Protein AF-A0A414M1Q7-F1 (afdb_monomer_lite)

Foldseek 3Di:
DPPQDDLVVLVVVLVVLVVVLVVLVPDDDDAQDCPPPNPPVSVVSNVVSVVVVVVSVVVSVVSVVVSVVSVVVSVVSVVVVVVVVVVVVVD

Secondary structure (DSSP, 8-state):
-PPPP-HHHHHHHHHHHHHHHHHHHH--PPPPP--TT--HHHHHHHHHHHHHHHHHHHHHHHHHHHHHHHHHHHHHHHHHHHHHHHHHHT-

Sequence (91 aa):
MATKIDNEKLDQYIGELNSLHTEWVNYKKNPVDQGDNGGGTIAQMVELTKSLQDIQNAFVTLVANTLSYMRQRKSSVENKDAEATATIQEK

pLDDT: mean 83.42, std 11.71, range [51.28, 96.88]

Structure (mmCIF, N/CA/C/O backbone):
data_AF-A0A414M1Q7-F1
#
_entry.id   AF-A0A414M1Q7-F1
#
loop_
_atom_site.group_PDB
_atom_site.id
_atom_site.type_symbol
_atom_site.label_atom_id
_atom_site.label_alt_id
_atom_site.label_comp_id
_atom_site.label_asym_id
_atom_site.label_entity_id
_atom_site.label_seq_id
_atom_site.pdbx_PDB_ins_code
_atom_site.Cartn_x
_atom_site.Cartn_y
_atom_site.Cartn_z
_atom_site.occupancy
_atom_site.B_iso_or_equiv
_atom_site.auth_seq_id
_atom_site.auth_comp_id
_atom_site.auth_asym_id
_atom_site.auth_atom_id
_atom_site.pdbx_PDB_model_num
ATOM 1 N N . MET A 1 1 ? -1.287 5.972 31.266 1.00 51.28 1 MET A N 1
ATOM 2 C CA . MET A 1 1 ? -2.589 6.144 30.589 1.00 51.28 1 MET A CA 1
ATOM 3 C C . MET A 1 1 ? -2.402 5.620 29.173 1.00 51.28 1 MET A C 1
ATOM 5 O O . MET A 1 1 ? -1.520 6.124 28.491 1.00 51.28 1 MET A O 1
ATOM 9 N N . ALA A 1 2 ? -3.077 4.539 28.777 1.00 56.75 2 ALA A N 1
ATOM 10 C CA . ALA A 1 2 ? -2.970 4.046 27.403 1.00 56.75 2 ALA A CA 1
ATOM 11 C C . ALA A 1 2 ? -3.629 5.073 26.474 1.00 56.75 2 ALA A C 1
ATOM 13 O O . ALA A 1 2 ? -4.759 5.485 26.734 1.00 56.75 2 ALA A O 1
ATOM 14 N N . THR A 1 3 ? -2.925 5.521 25.436 1.00 66.38 3 THR A N 1
ATOM 15 C CA . THR A 1 3 ? -3.497 6.426 24.436 1.00 66.38 3 THR A CA 1
ATOM 16 C C . THR A 1 3 ? -4.676 5.719 23.774 1.00 66.38 3 THR A C 1
ATOM 18 O O . THR A 1 3 ? -4.500 4.655 23.175 1.00 66.38 3 THR A O 1
ATOM 21 N N . LYS A 1 4 ? -5.885 6.272 23.924 1.00 73.50 4 LYS A N 1
ATOM 22 C CA . LYS A 1 4 ? -7.079 5.737 23.266 1.00 73.50 4 LYS A CA 1
ATOM 23 C C . LYS A 1 4 ? -6.889 5.878 21.755 1.00 73.50 4 LYS A C 1
ATOM 25 O O . LYS A 1 4 ? -6.508 6.946 21.281 1.00 73.50 4 LYS A O 1
ATOM 30 N N . ILE A 1 5 ? -7.101 4.789 21.024 1.00 74.69 5 ILE A N 1
ATOM 31 C CA . ILE A 1 5 ? -7.072 4.812 19.561 1.00 74.69 5 ILE A CA 1
ATOM 32 C C . ILE A 1 5 ? -8.306 5.585 19.090 1.00 74.69 5 ILE A C 1
ATOM 34 O O . ILE A 1 5 ? -9.422 5.310 19.525 1.00 74.69 5 ILE A O 1
ATOM 38 N N . ASP A 1 6 ? -8.079 6.577 18.238 1.00 85.50 6 ASP A N 1
ATOM 39 C CA . ASP A 1 6 ? -9.122 7.355 17.579 1.00 85.50 6 ASP A CA 1
ATOM 40 C C . ASP A 1 6 ? -9.620 6.559 16.361 1.00 85.50 6 ASP A C 1
ATOM 42 O O . ASP A 1 6 ? -8.925 6.464 15.347 1.00 85.50 6 ASP A O 1
ATOM 46 N N . ASN A 1 7 ? -10.783 5.914 16.502 1.00 83.50 7 ASN A N 1
ATOM 47 C CA . ASN A 1 7 ? -11.339 5.037 15.468 1.00 83.50 7 ASN A CA 1
ATOM 48 C C . ASN A 1 7 ? -11.733 5.804 14.197 1.00 83.50 7 ASN A C 1
ATOM 50 O O . ASN A 1 7 ? -11.586 5.255 13.109 1.00 83.50 7 ASN A O 1
ATOM 54 N N . GLU A 1 8 ? -12.156 7.067 14.310 1.00 87.56 8 GLU A N 1
ATOM 55 C CA . GLU A 1 8 ? -12.513 7.889 13.147 1.00 87.56 8 GLU A CA 1
ATOM 56 C C . GLU A 1 8 ? -11.270 8.216 12.316 1.00 87.56 8 GLU A C 1
ATOM 58 O O . GLU A 1 8 ? -11.261 8.036 11.097 1.00 87.56 8 GLU A O 1
ATOM 63 N N . LYS A 1 9 ? -10.169 8.601 12.975 1.00 89.75 9 LYS A N 1
ATOM 64 C CA . LYS A 1 9 ? -8.884 8.792 12.284 1.00 89.75 9 LYS A CA 1
ATOM 65 C C . LYS A 1 9 ? -8.349 7.495 11.695 1.00 89.75 9 LYS A C 1
ATOM 67 O O . LYS A 1 9 ? -7.778 7.507 10.609 1.00 89.75 9 LYS A O 1
ATOM 72 N N . LEU A 1 10 ? -8.518 6.376 12.399 1.00 90.12 10 LEU A N 1
ATOM 73 C CA . LEU A 1 10 ? -8.104 5.073 11.888 1.00 90.12 10 LEU A CA 1
ATOM 74 C C . LEU A 1 10 ? -8.873 4.707 10.611 1.00 90.12 10 LEU A C 1
ATOM 76 O O . LEU A 1 10 ? -8.259 4.227 9.660 1.00 90.12 10 LEU A O 1
ATOM 80 N N . ASP A 1 11 ? -10.176 4.985 10.561 1.00 92.75 11 ASP A N 1
ATOM 81 C CA . ASP A 1 11 ? -10.997 4.795 9.364 1.00 92.75 11 ASP A CA 1
ATOM 82 C C . ASP A 1 11 ? -10.580 5.692 8.209 1.00 92.75 11 ASP A C 1
ATOM 84 O O . ASP A 1 11 ? -10.448 5.210 7.081 1.00 92.75 11 ASP A O 1
ATOM 88 N N . GLN A 1 12 ? -10.299 6.966 8.488 1.00 94.56 12 GLN A N 1
ATOM 89 C CA . GLN A 1 12 ? -9.769 7.883 7.486 1.00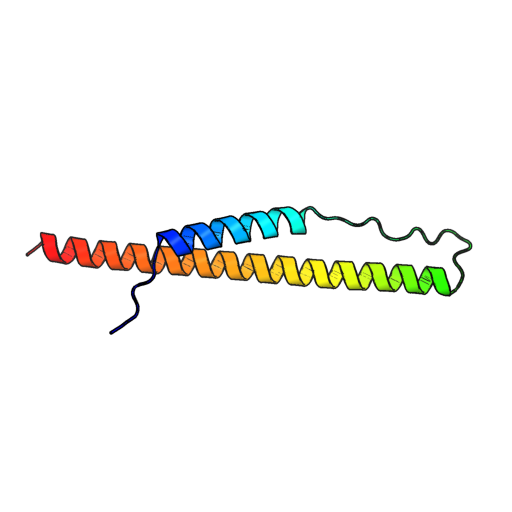 94.56 12 GLN A CA 1
ATOM 90 C C . GLN A 1 12 ? -8.470 7.337 6.877 1.00 94.56 12 GLN A C 1
ATOM 92 O O . GLN A 1 12 ? -8.370 7.210 5.656 1.00 94.56 12 GLN A O 1
ATOM 97 N N . TYR A 1 13 ? -7.502 6.936 7.708 1.00 94.38 13 TYR A N 1
ATOM 98 C CA . TYR A 1 13 ? -6.230 6.404 7.217 1.00 94.38 13 TYR A CA 1
ATOM 99 C C . TYR A 1 13 ? -6.388 5.086 6.454 1.00 94.38 13 TYR A C 1
ATOM 101 O O . TYR A 1 13 ? -5.711 4.880 5.448 1.00 94.38 13 TYR A O 1
ATOM 109 N N . ILE A 1 14 ? -7.289 4.194 6.884 1.00 96.00 14 ILE A N 1
ATOM 110 C CA . ILE A 1 14 ? -7.616 2.979 6.123 1.00 96.00 14 ILE A CA 1
ATOM 111 C C . ILE A 1 14 ? -8.188 3.353 4.749 1.00 96.00 14 ILE A C 1
ATOM 113 O O . ILE A 1 14 ? -7.812 2.735 3.753 1.00 96.00 14 ILE A O 1
ATOM 117 N N . GLY A 1 15 ? -9.070 4.353 4.672 1.00 96.81 15 GLY A N 1
ATOM 118 C CA . GLY A 1 15 ? -9.666 4.822 3.419 1.00 96.81 15 GLY A CA 1
ATOM 119 C C . GLY A 1 15 ? -8.641 5.419 2.451 1.00 96.81 15 GLY A C 1
ATOM 120 O O . GLY A 1 15 ? -8.585 5.020 1.283 1.00 96.81 15 GLY A O 1
ATOM 121 N N . GLU A 1 16 ? -7.789 6.321 2.941 1.00 96.25 16 GLU A N 1
ATOM 122 C CA . GLU A 1 16 ? -6.707 6.942 2.165 1.00 96.25 16 GLU A CA 1
ATOM 123 C C . GLU A 1 16 ? -5.729 5.883 1.640 1.00 96.25 16 GLU A C 1
ATOM 125 O O . GLU A 1 16 ? -5.437 5.824 0.443 1.00 96.25 16 GLU A O 1
ATOM 130 N N . LEU A 1 17 ? -5.292 4.972 2.513 1.00 95.88 17 LEU A N 1
ATOM 131 C CA . LEU A 1 17 ? -4.345 3.922 2.158 1.00 95.88 17 LEU A CA 1
ATOM 132 C C . LEU A 1 17 ? -4.948 2.897 1.180 1.00 95.88 17 LEU A C 1
ATOM 134 O O . LEU A 1 17 ? -4.256 2.405 0.290 1.00 95.88 17 LEU A O 1
ATOM 138 N N . ASN A 1 18 ? -6.246 2.598 1.293 1.00 96.88 18 ASN A N 1
ATOM 139 C CA . ASN A 1 18 ? -6.951 1.712 0.362 1.00 96.88 18 ASN A CA 1
ATOM 140 C C . ASN A 1 18 ? -7.113 2.351 -1.024 1.00 96.88 18 ASN A C 1
ATOM 142 O O . ASN A 1 18 ? -7.044 1.650 -2.036 1.00 96.88 18 ASN A O 1
ATOM 146 N N . SER A 1 19 ? -7.282 3.673 -1.074 1.00 95.88 19 SER A N 1
ATOM 147 C CA . SER A 1 19 ? -7.318 4.435 -2.326 1.00 95.88 19 SER A CA 1
ATOM 148 C C . SER A 1 19 ? -5.955 4.387 -3.019 1.00 95.88 19 SER A C 1
ATOM 150 O O . SER A 1 19 ? -5.880 3.990 -4.181 1.00 95.88 19 SER A O 1
ATOM 152 N N . LEU A 1 20 ? -4.873 4.645 -2.272 1.00 93.69 20 LEU A N 1
ATOM 153 C CA . LEU A 1 20 ? -3.498 4.548 -2.771 1.00 93.69 20 LEU A CA 1
ATOM 154 C C . LEU A 1 20 ? -3.164 3.137 -3.282 1.00 93.69 20 LEU A C 1
ATOM 156 O O . LEU A 1 20 ? -2.634 2.977 -4.379 1.00 93.69 20 LEU A O 1
ATOM 160 N N . HIS A 1 21 ? -3.516 2.100 -2.515 1.00 94.81 21 HIS A N 1
ATOM 161 C CA . HIS A 1 21 ? -3.335 0.706 -2.927 1.00 94.81 21 HIS A CA 1
ATOM 162 C C . HIS A 1 21 ? -4.043 0.405 -4.253 1.00 94.81 21 HIS A C 1
ATOM 164 O O . HIS A 1 21 ? -3.478 -0.237 -5.136 1.00 94.81 21 HIS A O 1
ATOM 170 N N . THR A 1 22 ? -5.288 0.870 -4.391 1.00 94.12 22 THR A N 1
ATOM 171 C CA . THR A 1 22 ? -6.108 0.642 -5.586 1.00 94.12 22 THR A CA 1
ATOM 172 C C . THR A 1 22 ? -5.527 1.354 -6.802 1.00 94.12 22 THR A C 1
ATOM 174 O O . THR A 1 22 ? -5.503 0.786 -7.891 1.00 94.12 22 THR A O 1
ATOM 177 N N . GLU A 1 23 ? -5.025 2.575 -6.640 1.00 91.81 23 GLU A N 1
ATOM 178 C CA . GLU A 1 23 ? -4.340 3.287 -7.717 1.00 91.81 23 GLU A CA 1
ATOM 179 C C . GLU A 1 23 ? -3.078 2.530 -8.155 1.00 91.81 23 GLU A C 1
ATOM 181 O O . GLU A 1 23 ? -2.885 2.247 -9.338 1.00 91.81 23 GLU A O 1
ATOM 186 N N . TRP A 1 24 ? -2.244 2.126 -7.196 1.00 90.75 24 TRP A N 1
ATOM 187 C CA . TRP A 1 24 ? -0.938 1.542 -7.487 1.00 90.75 24 TRP A CA 1
ATOM 188 C C . TRP A 1 24 ? -1.005 0.107 -7.997 1.00 90.75 24 TRP A C 1
ATOM 190 O O . TRP A 1 24 ? -0.174 -0.260 -8.822 1.00 90.75 24 TRP A O 1
ATOM 200 N N . VAL A 1 25 ? -1.982 -0.703 -7.580 1.00 90.88 25 VAL A N 1
ATOM 201 C CA . VAL A 1 25 ? -2.151 -2.061 -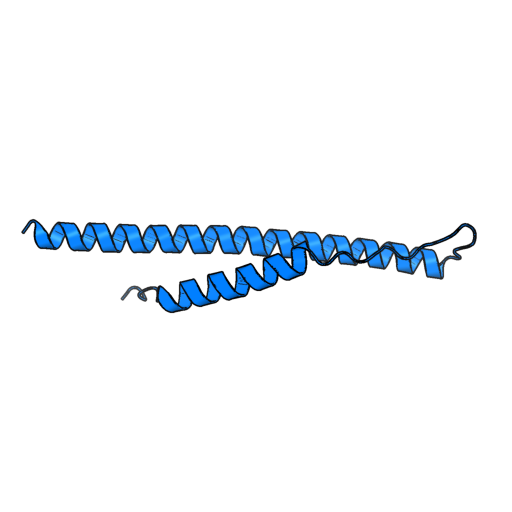8.130 1.00 90.88 25 VAL A CA 1
ATOM 202 C C . VAL A 1 25 ? -2.598 -2.031 -9.596 1.00 90.88 25 VAL A C 1
ATOM 204 O O . VAL A 1 25 ? -2.300 -2.945 -10.363 1.00 90.88 25 VAL A O 1
ATOM 207 N N . ASN A 1 26 ? -3.299 -0.965 -9.995 1.00 88.25 26 ASN A N 1
ATOM 208 C CA . ASN A 1 26 ? -3.800 -0.782 -11.355 1.00 88.25 26 ASN A CA 1
ATOM 209 C C . ASN A 1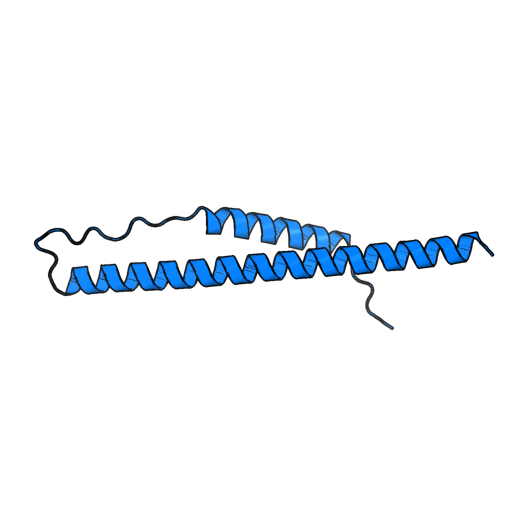 26 ? -2.810 -0.048 -12.265 1.00 88.25 26 ASN A C 1
ATOM 211 O O . ASN A 1 26 ? -2.965 -0.069 -13.487 1.00 88.25 26 ASN A O 1
ATOM 215 N N . TYR A 1 27 ? -1.779 0.576 -11.699 1.00 83.69 27 TYR A N 1
ATOM 216 C CA . TYR A 1 27 ? -0.740 1.224 -12.479 1.00 83.69 27 TYR A CA 1
ATOM 217 C C . TYR A 1 27 ? 0.151 0.163 -13.135 1.00 83.69 27 TYR A C 1
ATOM 219 O O . TYR A 1 27 ? 0.984 -0.468 -12.491 1.00 83.69 27 TYR A O 1
ATOM 227 N N . LYS A 1 28 ? -0.027 -0.054 -14.438 1.00 72.06 28 LYS A N 1
ATOM 228 C CA . LYS A 1 28 ? 0.869 -0.884 -15.250 1.00 72.06 28 LYS A CA 1
ATOM 229 C C . LYS A 1 28 ? 1.621 0.014 -16.214 1.00 72.06 28 LYS A C 1
ATOM 231 O O . LYS A 1 28 ? 1.003 0.632 -17.081 1.00 72.06 28 LYS A O 1
ATOM 236 N N . LYS A 1 29 ? 2.949 0.064 -16.103 1.00 70.88 29 LYS A N 1
ATOM 237 C CA . LYS A 1 29 ? 3.758 0.587 -17.204 1.00 70.88 29 LYS A CA 1
ATOM 238 C C . LYS A 1 29 ? 3.970 -0.511 -18.231 1.00 70.88 29 LYS A C 1
ATOM 240 O O . LYS A 1 29 ? 4.383 -1.617 -17.895 1.00 70.88 29 LYS A O 1
ATOM 245 N N . ASN A 1 30 ? 3.732 -0.173 -19.493 1.00 71.50 30 ASN A N 1
ATOM 246 C CA . ASN A 1 30 ? 4.217 -1.005 -20.580 1.00 71.50 30 ASN A CA 1
ATOM 247 C C . ASN A 1 30 ? 5.752 -0.987 -20.536 1.00 71.50 30 ASN A C 1
ATOM 249 O O . ASN A 1 30 ? 6.331 0.101 -20.412 1.00 71.50 30 ASN A O 1
ATOM 253 N N . PRO A 1 31 ? 6.415 -2.153 -20.598 1.00 69.69 31 PRO A N 1
ATOM 254 C CA . PRO A 1 31 ? 7.862 -2.191 -20.723 1.00 69.69 31 PRO A CA 1
ATOM 255 C C . PRO A 1 31 ? 8.282 -1.446 -21.993 1.00 69.69 31 PRO A C 1
ATOM 257 O O . PRO A 1 31 ? 7.527 -1.382 -22.966 1.00 69.69 31 PRO A O 1
ATOM 260 N N . VAL A 1 32 ? 9.487 -0.873 -21.976 1.00 74.12 32 VAL A N 1
ATOM 261 C CA . VAL A 1 32 ? 10.086 -0.314 -23.194 1.00 74.12 32 VAL A CA 1
ATOM 262 C C . VAL A 1 32 ? 10.204 -1.446 -24.214 1.00 74.12 32 VAL A C 1
ATOM 264 O O . VAL A 1 32 ? 10.778 -2.490 -23.906 1.00 74.12 32 VAL A O 1
ATOM 267 N N . ASP A 1 33 ? 9.637 -1.255 -25.405 1.00 75.19 33 ASP A N 1
ATOM 268 C CA . ASP A 1 33 ? 9.826 -2.197 -26.503 1.00 75.19 33 ASP A CA 1
ATOM 269 C C . ASP A 1 33 ? 11.268 -2.082 -26.999 1.00 75.19 33 ASP A C 1
ATOM 271 O O . ASP A 1 33 ? 11.712 -1.017 -27.437 1.00 75.19 33 ASP A O 1
ATOM 275 N N . GLN A 1 34 ? 12.017 -3.171 -26.862 1.00 70.12 34 GLN A N 1
ATOM 276 C CA . GLN A 1 34 ? 13.417 -3.215 -27.254 1.00 70.12 34 GLN A CA 1
ATOM 277 C C . GLN A 1 34 ? 13.577 -3.304 -28.778 1.00 70.12 34 GLN A C 1
ATOM 279 O O . GLN A 1 34 ? 14.597 -2.846 -29.298 1.00 70.12 34 GLN A O 1
ATOM 284 N N . GLY A 1 35 ? 12.585 -3.861 -29.487 1.00 72.62 35 GLY A N 1
ATOM 285 C CA . GLY A 1 35 ? 12.698 -4.247 -30.894 1.00 72.62 35 GLY A CA 1
ATOM 286 C C . GLY A 1 35 ? 13.921 -5.133 -31.201 1.00 72.62 35 GLY A C 1
ATOM 287 O O . GLY A 1 35 ? 14.734 -5.452 -30.333 1.00 72.62 35 GLY A O 1
ATOM 288 N N . ASP A 1 36 ? 14.101 -5.492 -32.474 1.00 70.69 36 ASP A N 1
ATOM 289 C CA . ASP A 1 36 ? 15.230 -6.338 -32.909 1.00 70.69 36 ASP A CA 1
ATOM 290 C C . ASP A 1 36 ? 16.583 -5.591 -32.963 1.00 70.69 36 ASP A C 1
ATOM 292 O O . ASP A 1 36 ? 17.634 -6.213 -33.092 1.00 70.69 36 ASP A O 1
ATOM 296 N N . ASN A 1 37 ? 16.579 -4.255 -32.840 1.00 66.50 37 ASN A N 1
ATOM 297 C CA . ASN A 1 37 ? 17.764 -3.392 -32.986 1.00 66.50 37 ASN A CA 1
ATOM 298 C C . ASN A 1 37 ? 18.100 -2.581 -31.719 1.00 66.50 37 ASN A C 1
ATOM 300 O O . ASN A 1 37 ? 18.819 -1.579 -31.789 1.00 66.50 37 ASN A O 1
ATOM 304 N N . GLY A 1 38 ? 17.565 -2.966 -30.558 1.00 68.69 38 GLY A N 1
ATOM 305 C CA . GLY A 1 38 ? 17.785 -2.252 -29.304 1.00 68.69 38 GLY A CA 1
ATOM 306 C C . GLY A 1 38 ? 19.241 -2.326 -28.838 1.00 68.69 38 GLY A C 1
ATOM 307 O O . GLY A 1 38 ? 19.629 -3.288 -28.180 1.00 68.69 38 GLY A O 1
ATOM 308 N N . GLY A 1 39 ? 20.049 -1.311 -29.160 1.00 81.31 39 GLY A N 1
ATOM 309 C CA . GLY A 1 39 ? 21.426 -1.182 -28.669 1.00 81.31 39 GLY A CA 1
ATOM 310 C C . GLY A 1 39 ? 21.515 -1.097 -27.135 1.00 81.31 39 GLY A C 1
ATOM 311 O O . GLY A 1 39 ? 20.503 -0.973 -26.444 1.00 81.31 39 GLY A O 1
ATOM 312 N N . GLY A 1 40 ? 22.734 -1.119 -26.582 1.00 84.00 40 GLY A N 1
ATOM 313 C CA . GLY A 1 40 ? 22.970 -1.249 -25.131 1.00 84.00 40 GLY A CA 1
ATOM 314 C C . GLY A 1 40 ? 22.206 -0.258 -24.237 1.00 84.00 40 GLY A C 1
ATOM 315 O O . GLY A 1 40 ? 21.756 -0.626 -23.157 1.00 84.00 40 GLY A O 1
ATOM 316 N N . THR A 1 41 ? 21.972 0.970 -24.702 1.00 83.25 41 THR A N 1
ATOM 317 C CA . THR A 1 41 ? 21.186 1.977 -23.970 1.00 83.25 41 THR A CA 1
ATOM 318 C C . THR A 1 41 ? 19.705 1.599 -23.826 1.00 83.25 41 THR A C 1
ATOM 320 O O . THR A 1 41 ? 19.109 1.854 -22.784 1.00 83.25 41 THR A O 1
ATOM 323 N N . ILE A 1 42 ? 19.101 0.958 -24.832 1.00 84.81 42 ILE A N 1
ATOM 324 C CA . ILE A 1 42 ? 17.701 0.507 -24.767 1.00 84.81 42 ILE A CA 1
ATOM 325 C C . ILE A 1 42 ? 17.584 -0.691 -23.819 1.00 84.81 42 ILE A C 1
ATOM 327 O O . ILE A 1 42 ? 16.665 -0.728 -23.004 1.00 84.81 42 ILE A O 1
ATOM 331 N N . ALA A 1 43 ? 18.550 -1.616 -23.842 1.00 84.12 43 ALA A N 1
ATOM 332 C CA . ALA A 1 43 ? 18.596 -2.732 -22.894 1.00 84.12 43 ALA A CA 1
ATOM 333 C C . ALA A 1 43 ? 18.644 -2.245 -21.431 1.00 84.12 43 ALA A C 1
ATOM 335 O O . ALA A 1 43 ? 17.871 -2.713 -20.596 1.00 84.12 43 ALA A O 1
ATOM 336 N N . GLN A 1 44 ? 19.468 -1.232 -21.141 1.00 85.50 44 GLN A N 1
ATOM 337 C CA . GLN A 1 44 ? 19.528 -0.604 -19.814 1.00 85.50 44 GLN A CA 1
ATOM 338 C C . GLN A 1 44 ? 18.193 0.037 -19.405 1.00 85.50 44 GLN A C 1
ATOM 340 O O . GLN A 1 44 ? 17.788 -0.063 -18.247 1.00 85.50 44 GLN A O 1
ATOM 345 N N . MET A 1 45 ? 17.473 0.669 -20.339 1.00 86.31 45 MET A N 1
ATOM 346 C CA . MET A 1 45 ? 16.137 1.207 -20.054 1.00 86.31 45 MET A CA 1
ATOM 347 C C . MET A 1 45 ? 15.122 0.099 -19.753 1.00 86.31 45 MET A C 1
ATOM 349 O O . MET A 1 45 ? 14.321 0.248 -18.831 1.00 86.31 45 MET A O 1
ATOM 353 N N . VAL A 1 46 ? 15.165 -1.023 -20.480 1.00 85.81 46 VAL A N 1
ATOM 354 C CA . VAL A 1 46 ? 14.303 -2.187 -20.219 1.00 85.81 46 VAL A CA 1
ATOM 355 C C . VAL A 1 46 ? 14.551 -2.737 -18.816 1.00 85.81 46 VAL A C 1
ATOM 357 O O . VAL A 1 46 ? 13.595 -2.932 -18.063 1.00 85.81 46 VAL A O 1
ATOM 360 N N . GLU A 1 47 ? 15.811 -2.942 -18.432 1.00 87.69 47 GLU A N 1
ATOM 361 C CA . GLU A 1 47 ? 16.178 -3.392 -17.083 1.00 87.69 47 GLU A CA 1
ATOM 362 C C . GLU A 1 47 ? 15.691 -2.421 -16.004 1.00 87.69 47 GLU A C 1
ATOM 364 O O . GLU A 1 47 ? 15.033 -2.846 -15.055 1.00 87.69 47 GLU A O 1
ATOM 369 N N . LEU A 1 48 ? 15.905 -1.115 -16.195 1.00 88.56 48 LEU A N 1
ATOM 370 C CA . LEU A 1 48 ? 15.412 -0.093 -15.274 1.00 88.56 48 LEU A CA 1
ATOM 371 C C . LEU A 1 48 ? 13.885 -0.155 -15.123 1.00 88.56 48 LEU A C 1
ATOM 373 O O . LEU A 1 48 ? 13.379 -0.107 -14.003 1.00 88.56 48 LEU A O 1
ATOM 377 N N . THR A 1 49 ? 13.135 -0.290 -16.223 1.00 86.44 49 THR A N 1
ATOM 378 C CA . THR A 1 49 ? 11.668 -0.395 -16.139 1.00 86.44 49 THR A CA 1
ATOM 379 C C . THR A 1 49 ? 11.200 -1.647 -15.404 1.00 86.44 49 THR A C 1
ATOM 381 O O . THR A 1 49 ? 10.230 -1.562 -14.653 1.00 86.44 49 THR A O 1
ATOM 384 N N . LYS A 1 50 ? 11.909 -2.776 -15.539 1.00 87.38 50 LYS A N 1
ATOM 385 C CA . LYS A 1 50 ? 11.629 -3.995 -14.765 1.00 87.38 50 LYS A CA 1
ATOM 386 C C . LYS A 1 50 ? 11.882 -3.772 -13.276 1.00 87.38 50 LYS A C 1
ATOM 388 O O . LYS A 1 50 ? 10.984 -4.013 -12.478 1.00 87.38 50 LYS A O 1
ATOM 393 N N . SER A 1 51 ? 13.039 -3.220 -12.905 1.00 90.38 51 SER A N 1
ATOM 394 C CA . SER A 1 51 ? 13.348 -2.930 -11.499 1.00 90.38 51 SER A CA 1
ATOM 395 C C . SER A 1 51 ? 12.343 -1.964 -10.866 1.00 90.38 51 SER A C 1
ATOM 397 O O . SER A 1 51 ? 11.940 -2.158 -9.723 1.00 90.38 51 SER A O 1
ATOM 399 N N . LEU A 1 52 ? 11.890 -0.947 -11.605 1.00 89.06 52 LEU A N 1
ATOM 400 C CA . LEU A 1 52 ? 10.846 -0.035 -11.131 1.00 89.06 52 LEU A CA 1
ATOM 401 C C . LEU A 1 52 ? 9.500 -0.748 -10.930 1.00 89.06 52 LEU A C 1
ATOM 403 O O . LEU A 1 52 ? 8.823 -0.485 -9.937 1.00 89.06 52 LEU A O 1
ATOM 407 N N . GLN A 1 53 ? 9.130 -1.667 -11.827 1.00 88.69 53 GLN A N 1
ATOM 408 C CA . GLN A 1 53 ? 7.915 -2.474 -11.685 1.00 88.69 53 GLN A CA 1
ATOM 409 C C . GLN A 1 53 ? 7.998 -3.419 -10.476 1.00 88.69 53 GLN A C 1
ATOM 411 O O . GLN A 1 53 ? 7.022 -3.560 -9.740 1.00 88.69 53 GLN A O 1
ATOM 416 N N . ASP A 1 54 ? 9.160 -4.023 -10.225 1.00 91.19 54 ASP A N 1
ATOM 417 C CA . ASP A 1 54 ? 9.381 -4.886 -9.060 1.00 91.19 54 ASP A CA 1
ATOM 418 C C . ASP A 1 54 ? 9.293 -4.097 -7.747 1.00 91.19 54 ASP A C 1
ATOM 420 O O . ASP A 1 54 ? 8.636 -4.532 -6.798 1.00 91.19 54 ASP A O 1
ATOM 424 N N . ILE A 1 55 ? 9.882 -2.897 -7.708 1.00 91.69 55 ILE A N 1
ATOM 425 C CA . ILE A 1 55 ? 9.768 -1.977 -6.570 1.00 91.69 55 ILE A CA 1
ATOM 426 C C . ILE A 1 55 ? 8.301 -1.605 -6.330 1.00 91.69 55 ILE A C 1
ATOM 428 O O . ILE A 1 55 ? 7.827 -1.667 -5.195 1.00 91.69 55 ILE A O 1
ATOM 432 N N . GLN A 1 56 ? 7.559 -1.267 -7.385 1.00 90.62 56 GLN A N 1
ATOM 433 C CA . GLN A 1 56 ? 6.133 -0.967 -7.284 1.00 90.62 56 GLN A CA 1
ATOM 434 C C . GLN A 1 56 ? 5.345 -2.154 -6.707 1.00 90.62 56 GLN A C 1
ATOM 436 O O . GLN A 1 56 ? 4.545 -1.969 -5.791 1.00 90.62 56 GLN A O 1
ATOM 441 N N . ASN A 1 57 ? 5.593 -3.375 -7.189 1.00 91.88 57 ASN A N 1
ATOM 442 C CA . ASN A 1 57 ? 4.933 -4.586 -6.693 1.00 91.88 57 ASN A CA 1
ATOM 443 C C . ASN A 1 57 ? 5.226 -4.828 -5.199 1.00 91.88 57 ASN A C 1
ATOM 445 O O . ASN A 1 57 ? 4.328 -5.192 -4.431 1.00 91.88 57 ASN A O 1
ATOM 449 N N . ALA A 1 58 ? 6.467 -4.582 -4.765 1.00 93.75 58 ALA A N 1
ATOM 450 C CA . ALA A 1 58 ? 6.851 -4.666 -3.359 1.00 93.75 58 ALA A CA 1
ATOM 451 C C . ALA A 1 58 ? 6.116 -3.620 -2.503 1.00 93.75 58 ALA A C 1
ATOM 453 O O . ALA A 1 58 ? 5.592 -3.952 -1.437 1.00 93.75 58 ALA A O 1
ATOM 454 N N . PHE A 1 59 ? 6.006 -2.378 -2.986 1.00 92.56 59 PHE A N 1
ATOM 455 C CA . PHE A 1 59 ? 5.247 -1.329 -2.305 1.00 92.56 59 PHE A CA 1
ATOM 456 C C . PHE A 1 59 ? 3.754 -1.654 -2.201 1.00 92.56 59 PHE A C 1
ATOM 458 O O . PHE A 1 59 ? 3.187 -1.531 -1.117 1.00 92.56 59 PHE A O 1
ATOM 465 N N . VAL A 1 60 ? 3.124 -2.122 -3.282 1.00 94.06 60 VAL A N 1
ATOM 466 C CA . VAL A 1 60 ? 1.718 -2.566 -3.269 1.00 94.06 60 VAL A CA 1
ATOM 467 C C . VAL A 1 60 ? 1.507 -3.649 -2.207 1.00 94.06 60 VAL A C 1
ATOM 469 O O . VAL A 1 60 ? 0.577 -3.561 -1.406 1.00 94.06 60 VAL A O 1
ATOM 472 N N . THR A 1 61 ? 2.419 -4.620 -2.129 1.00 95.19 61 THR A N 1
ATOM 473 C CA . THR A 1 61 ? 2.364 -5.696 -1.127 1.00 95.19 61 THR A CA 1
ATOM 474 C C . THR A 1 61 ? 2.489 -5.161 0.303 1.00 95.19 61 THR A C 1
ATOM 476 O O . THR A 1 61 ? 1.729 -5.555 1.189 1.00 95.19 61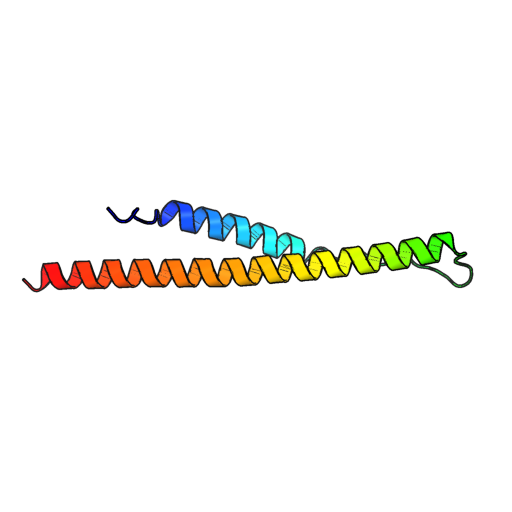 THR A O 1
ATOM 479 N N . LEU A 1 62 ? 3.419 -4.232 0.548 1.00 95.75 62 LEU A N 1
ATOM 480 C CA . LEU A 1 62 ? 3.586 -3.593 1.856 1.00 95.75 62 LEU A CA 1
ATOM 481 C C . LEU A 1 62 ? 2.318 -2.841 2.285 1.00 95.75 62 LEU A C 1
ATOM 483 O O . LEU A 1 62 ? 1.880 -2.958 3.434 1.00 95.75 62 LEU A O 1
ATOM 487 N N . VAL A 1 63 ? 1.709 -2.098 1.361 1.00 95.88 63 VAL A N 1
ATOM 488 C CA . VAL A 1 63 ? 0.466 -1.364 1.608 1.00 95.88 63 VAL A CA 1
ATOM 489 C C . VAL A 1 63 ? -0.685 -2.327 1.921 1.00 95.88 63 VAL A C 1
ATOM 491 O O . VAL A 1 63 ? -1.409 -2.106 2.893 1.00 95.88 63 VAL A O 1
ATOM 494 N N . ALA A 1 64 ? -0.822 -3.429 1.177 1.00 96.06 64 ALA A N 1
ATOM 495 C CA . ALA A 1 64 ? -1.834 -4.456 1.438 1.00 96.06 64 ALA A CA 1
ATOM 496 C C . ALA A 1 64 ? -1.693 -5.069 2.845 1.00 96.06 64 ALA A C 1
ATOM 498 O O . ALA A 1 64 ? -2.674 -5.171 3.589 1.00 96.06 64 ALA A O 1
ATOM 499 N N . ASN A 1 65 ? -0.465 -5.412 3.244 1.00 96.69 65 ASN A N 1
ATOM 500 C CA . ASN A 1 65 ? -0.173 -5.944 4.577 1.00 96.69 65 ASN A CA 1
ATOM 501 C C . ASN A 1 65 ? -0.500 -4.927 5.681 1.00 96.69 65 ASN A C 1
ATOM 503 O O . ASN A 1 65 ? -1.075 -5.283 6.712 1.00 96.69 65 ASN A O 1
ATOM 507 N N . THR A 1 66 ? -0.192 -3.651 5.442 1.00 95.75 66 THR A N 1
ATOM 508 C CA . THR A 1 66 ? -0.482 -2.556 6.377 1.00 95.75 66 THR A CA 1
ATOM 509 C C . THR A 1 66 ? -1.989 -2.352 6.539 1.00 95.75 66 THR A C 1
ATOM 511 O O . THR A 1 66 ? -2.479 -2.284 7.665 1.00 95.75 66 THR A O 1
ATOM 514 N N . LEU A 1 67 ? -2.748 -2.353 5.438 1.00 96.88 67 LEU A N 1
ATOM 515 C CA . LEU A 1 67 ? -4.214 -2.304 5.460 1.00 96.88 67 LEU A CA 1
ATOM 516 C C . LEU A 1 67 ? -4.814 -3.468 6.250 1.00 96.88 67 LEU A C 1
ATOM 518 O O . LEU A 1 67 ? -5.718 -3.258 7.061 1.00 96.88 67 LEU A O 1
ATOM 522 N N . SER A 1 68 ? -4.308 -4.686 6.040 1.00 96.31 68 SER A N 1
ATOM 523 C CA . SER A 1 68 ? -4.747 -5.865 6.790 1.00 96.31 68 SER A CA 1
ATOM 524 C C . SER A 1 68 ? -4.518 -5.686 8.292 1.00 96.31 68 SER A C 1
ATOM 526 O O . SER A 1 68 ? -5.443 -5.869 9.085 1.00 96.31 68 SER A O 1
ATOM 528 N N . TYR A 1 69 ? -3.318 -5.253 8.687 1.00 94.00 69 TYR A N 1
ATOM 529 C CA . TYR A 1 69 ? -2.990 -4.989 10.087 1.00 94.00 69 TYR A CA 1
ATOM 530 C C . TYR A 1 69 ? -3.891 -3.909 10.707 1.00 94.00 69 TYR A C 1
ATOM 532 O O . TYR A 1 69 ? -4.427 -4.104 11.799 1.00 94.00 69 TYR A O 1
ATOM 540 N N . MET A 1 70 ? -4.110 -2.787 10.014 1.00 93.19 70 MET A N 1
ATOM 541 C CA . MET A 1 70 ? -4.948 -1.692 10.517 1.00 93.19 70 MET A CA 1
ATOM 542 C C . MET A 1 70 ? -6.405 -2.129 10.710 1.00 93.19 70 MET A C 1
ATOM 544 O O . MET A 1 70 ? -6.992 -1.841 11.753 1.00 93.19 70 MET A O 1
ATOM 548 N N . ARG A 1 71 ? -6.967 -2.892 9.763 1.00 93.44 71 ARG A N 1
ATOM 549 C CA . ARG A 1 71 ? -8.323 -3.460 9.870 1.00 93.44 71 ARG A CA 1
ATOM 550 C C . ARG A 1 71 ? -8.447 -4.437 11.040 1.00 93.44 71 ARG A C 1
ATOM 552 O O . ARG A 1 71 ? -9.403 -4.356 11.807 1.00 93.44 71 ARG A O 1
ATOM 559 N N . GLN A 1 72 ? -7.463 -5.320 11.220 1.00 90.81 72 GLN A N 1
ATOM 560 C CA . GLN A 1 72 ? -7.422 -6.237 12.365 1.00 90.81 72 GLN A CA 1
ATOM 561 C C . GLN A 1 72 ? -7.332 -5.479 13.692 1.00 90.81 72 GLN A C 1
ATOM 563 O O . GLN A 1 72 ? -8.043 -5.798 14.647 1.00 90.81 72 GLN A O 1
ATOM 568 N N . ARG A 1 73 ? -6.479 -4.450 13.761 1.00 87.00 73 ARG A N 1
ATOM 569 C CA . ARG A 1 73 ? -6.318 -3.651 14.975 1.00 87.00 73 ARG A CA 1
ATOM 570 C C . ARG A 1 73 ? -7.598 -2.900 15.321 1.00 87.00 73 ARG A C 1
ATOM 572 O O . ARG A 1 73 ? -7.952 -2.889 16.498 1.00 87.00 73 ARG A O 1
ATOM 579 N N . LYS A 1 74 ? -8.283 -2.342 14.318 1.00 87.62 74 LYS A N 1
ATOM 580 C CA . LYS A 1 74 ? -9.591 -1.698 14.471 1.00 87.62 74 LYS A CA 1
ATOM 581 C C . LYS A 1 74 ? -10.611 -2.665 15.073 1.00 87.62 74 LYS A C 1
ATOM 583 O O . LYS A 1 74 ? -11.111 -2.407 16.162 1.00 87.62 74 LYS A O 1
ATOM 588 N N . SER A 1 75 ? -10.808 -3.824 14.441 1.00 88.00 75 SER A N 1
ATOM 589 C CA . SER A 1 75 ? -11.745 -4.845 14.927 1.00 88.00 75 SER A CA 1
ATOM 590 C C . SER A 1 75 ? -11.433 -5.286 16.364 1.00 88.00 75 SER A C 1
ATOM 592 O O . SER A 1 75 ? -12.333 -5.425 17.188 1.00 88.00 75 SER A O 1
ATOM 594 N N . SER A 1 76 ? -10.150 -5.433 16.716 1.00 85.62 76 SER A N 1
ATOM 595 C CA . SER A 1 76 ? -9.749 -5.760 18.088 1.00 85.62 76 SER A CA 1
ATOM 596 C C . SER A 1 76 ? -10.080 -4.663 19.108 1.00 85.62 76 SER A C 1
ATOM 598 O O . SER A 1 76 ? -10.287 -4.992 20.275 1.00 85.62 76 SER A O 1
ATOM 600 N N . VAL A 1 77 ? -10.059 -3.385 18.722 1.00 81.75 77 VAL A N 1
ATOM 601 C CA . VAL A 1 77 ? -10.430 -2.268 19.608 1.00 81.75 77 VAL A CA 1
ATOM 602 C C . VAL A 1 77 ? -11.944 -2.218 19.776 1.00 81.75 77 VAL A C 1
ATOM 604 O O . VAL A 1 77 ? -12.413 -2.182 20.907 1.00 81.75 77 VAL A O 1
ATOM 607 N N . GLU A 1 78 ? -12.695 -2.310 18.679 1.00 82.62 78 GLU A N 1
ATOM 608 C CA . GLU A 1 78 ? -14.163 -2.291 18.700 1.00 82.62 78 GLU A CA 1
ATOM 609 C C . GLU A 1 78 ? -14.742 -3.440 19.536 1.00 82.62 78 GLU A C 1
ATOM 611 O O . GLU A 1 78 ? -15.632 -3.217 20.354 1.00 82.62 78 GLU A O 1
ATOM 616 N N . ASN A 1 79 ? -14.184 -4.650 19.415 1.00 79.56 79 ASN A N 1
ATOM 617 C CA . ASN A 1 79 ? -14.621 -5.794 20.219 1.00 79.56 79 ASN A CA 1
ATOM 618 C C . ASN A 1 79 ? -14.350 -5.584 21.719 1.00 79.56 79 ASN A C 1
ATOM 620 O O . ASN A 1 79 ? -15.208 -5.882 22.545 1.00 79.56 79 ASN A O 1
ATOM 624 N N . LYS A 1 80 ? -13.188 -5.021 22.082 1.00 77.12 80 LYS A N 1
ATOM 625 C CA . LYS A 1 80 ? -12.859 -4.710 23.486 1.00 77.12 80 LYS A CA 1
ATOM 626 C C . LYS A 1 80 ? -13.775 -3.635 24.068 1.00 77.12 80 LYS A C 1
ATOM 628 O O . LYS A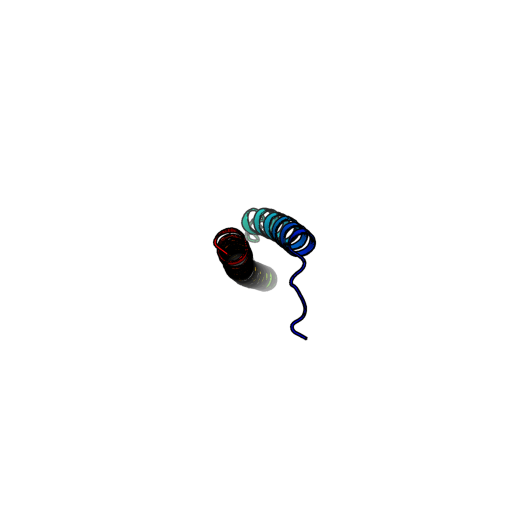 1 80 ? -14.172 -3.739 25.226 1.00 77.12 80 LYS A O 1
ATOM 633 N N . ASP A 1 81 ? -14.116 -2.619 23.278 1.00 66.88 81 ASP A N 1
ATOM 634 C CA . ASP A 1 81 ? -15.037 -1.561 23.697 1.00 66.88 81 ASP A CA 1
ATOM 635 C C . ASP A 1 81 ? -16.469 -2.107 23.880 1.00 66.88 81 ASP A C 1
ATOM 637 O O . ASP A 1 81 ? -17.160 -1.733 24.834 1.00 66.88 81 ASP A O 1
ATOM 641 N N . ALA A 1 82 ? -16.902 -3.042 23.026 1.00 68.69 82 ALA A N 1
ATOM 642 C CA . ALA A 1 82 ? -18.196 -3.714 23.144 1.00 68.69 82 ALA A CA 1
ATOM 643 C C . ALA A 1 82 ? -18.286 -4.598 24.403 1.00 68.69 82 ALA A C 1
ATOM 645 O O . ALA A 1 82 ? -19.249 -4.488 25.164 1.00 68.69 82 ALA A O 1
ATOM 646 N N . GLU A 1 83 ? -17.263 -5.417 24.671 1.00 72.25 83 GLU A N 1
ATOM 647 C CA . GLU A 1 83 ? -17.171 -6.263 25.875 1.00 72.25 83 GLU A CA 1
ATOM 648 C C . GLU A 1 83 ? -17.162 -5.432 27.170 1.00 72.25 83 GLU A C 1
ATOM 650 O O . GLU A 1 83 ? -17.852 -5.758 28.144 1.00 72.25 83 GLU A O 1
ATOM 655 N N . ALA A 1 84 ? -16.419 -4.319 27.177 1.00 66.12 84 ALA A N 1
ATOM 656 C CA . ALA A 1 84 ? -16.390 -3.392 28.304 1.00 66.12 84 ALA A CA 1
ATOM 657 C C . ALA A 1 84 ? -17.763 -2.743 28.549 1.00 66.12 84 ALA A C 1
ATOM 659 O O . ALA A 1 84 ? -18.170 -2.582 29.699 1.00 66.12 84 ALA A O 1
ATOM 660 N N . THR A 1 85 ? -18.492 -2.409 27.481 1.00 66.75 85 THR A N 1
ATOM 661 C CA . THR A 1 85 ? -19.835 -1.816 27.571 1.00 66.75 85 THR A CA 1
ATOM 662 C C . THR A 1 85 ? -20.862 -2.817 28.110 1.00 66.75 85 THR A C 1
ATOM 664 O O . THR A 1 85 ? -21.642 -2.465 28.993 1.00 66.75 85 THR A O 1
ATOM 667 N N . ALA A 1 86 ? -20.829 -4.071 27.649 1.00 68.31 86 ALA A N 1
ATOM 668 C CA . ALA A 1 86 ? -21.727 -5.130 28.121 1.00 68.31 86 ALA A CA 1
ATOM 669 C C . ALA A 1 86 ? -21.550 -5.417 29.625 1.00 68.31 86 ALA A C 1
ATOM 671 O O . ALA A 1 86 ? -22.523 -5.472 30.371 1.00 68.31 86 ALA A O 1
ATOM 672 N N . THR A 1 87 ? -20.300 -5.477 30.098 1.00 63.28 87 THR A N 1
ATOM 673 C CA . THR A 1 87 ? -19.973 -5.740 31.514 1.00 63.28 87 THR A CA 1
ATOM 674 C C . THR A 1 87 ? -20.515 -4.665 32.471 1.00 63.28 87 THR A C 1
ATOM 676 O O . THR A 1 87 ? -20.741 -4.936 33.650 1.00 63.28 87 THR A O 1
ATOM 679 N N . ILE A 1 88 ? -20.699 -3.430 31.992 1.00 67.12 88 ILE A N 1
ATOM 680 C CA . ILE A 1 88 ? -21.258 -2.326 32.786 1.00 67.12 88 ILE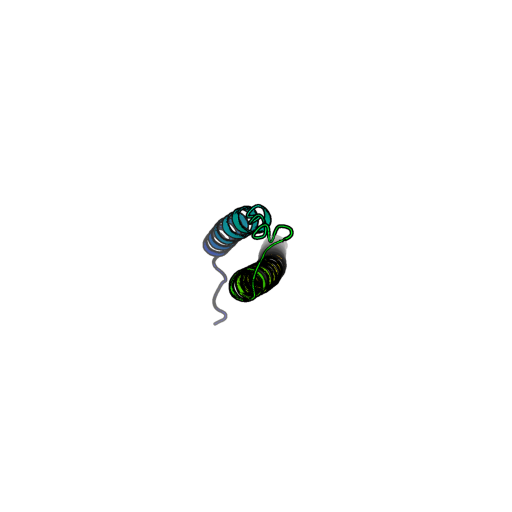 A CA 1
ATOM 681 C C . ILE A 1 88 ? -22.788 -2.418 32.867 1.00 67.12 88 ILE A C 1
ATOM 683 O O . ILE A 1 88 ? -23.349 -2.021 33.879 1.00 67.12 88 ILE A O 1
ATOM 687 N N . GLN A 1 89 ? -23.461 -2.935 31.835 1.00 61.03 89 GLN A N 1
ATOM 688 C CA . GLN A 1 89 ? -24.926 -3.056 31.804 1.00 61.03 89 GLN A CA 1
ATOM 689 C C . GLN A 1 89 ? -25.460 -4.249 32.613 1.00 61.03 89 GLN A C 1
ATOM 691 O O . GLN A 1 89 ? -26.612 -4.228 33.033 1.00 61.03 89 GLN A O 1
ATOM 696 N N . GLU A 1 90 ? -24.641 -5.279 32.833 1.00 60.84 90 GLU A N 1
ATOM 697 C CA . GLU A 1 90 ? -24.997 -6.459 33.637 1.00 60.84 90 GLU A CA 1
ATOM 698 C C . GLU A 1 90 ? -24.814 -6.261 35.159 1.00 60.84 90 GLU A C 1
ATOM 700 O O . GLU A 1 90 ? -25.076 -7.185 35.933 1.00 60.84 90 GLU A O 1
ATOM 705 N N . LYS A 1 91 ? -24.364 -5.080 35.604 1.00 52.84 91 LYS A N 1
ATOM 706 C CA . LYS A 1 91 ? -24.166 -4.714 37.018 1.00 52.84 91 LYS A CA 1
ATOM 707 C C . LYS A 1 91 ? -25.152 -3.650 37.477 1.00 52.84 91 LYS A C 1
ATOM 709 O O . LYS A 1 91 ? -25.546 -3.730 38.661 1.00 52.84 91 LYS A O 1
#

Radius of gyration: 22.4 Å; chains: 1; bounding box: 48×15×70 Å

Organism: NCBI:txid39491